Protein AF-A0A2E9CXQ6-F1 (afdb_monomer_lite)

Radius of gyration: 12.69 Å; chains: 1; bounding box: 27×24×36 Å

pLDDT: mean 77.3, std 7.41, range [53.84, 86.75]

Structure (mmCIF, N/CA/C/O backbone):
data_AF-A0A2E9CXQ6-F1
#
_entry.id   AF-A0A2E9CXQ6-F1
#
loop_
_atom_site.group_PDB
_atom_site.id
_atom_site.type_symbol
_atom_site.label_atom_id
_atom_site.label_alt_id
_atom_site.label_comp_id
_atom_site.label_asym_id
_atom_site.label_entity_id
_atom_site.label_seq_id
_atom_site.pdbx_PDB_ins_code
_atom_site.Cartn_x
_atom_site.Cartn_y
_atom_site.Cartn_z
_atom_site.occupancy
_atom_site.B_iso_or_equiv
_atom_site.auth_seq_id
_atom_site.auth_comp_id
_atom_site.auth_asym_id
_atom_site.auth_atom_id
_atom_site.pdbx_PDB_model_num
ATOM 1 N N . MET A 1 1 ? 13.857 -1.131 -3.290 1.00 72.06 1 MET A N 1
ATOM 2 C CA . MET A 1 1 ? 12.550 -1.569 -3.805 1.00 72.06 1 MET A CA 1
ATOM 3 C C . MET A 1 1 ? 11.933 -2.692 -2.974 1.00 72.06 1 MET A C 1
ATOM 5 O O . MET A 1 1 ? 10.997 -2.389 -2.255 1.00 72.06 1 MET A O 1
ATOM 9 N N . GLU A 1 2 ? 12.439 -3.937 -2.954 1.00 72.19 2 GLU A N 1
ATOM 10 C CA . GLU A 1 2 ? 11.791 -5.001 -2.144 1.00 72.19 2 GLU A CA 1
ATOM 11 C C . GLU A 1 2 ? 11.740 -4.669 -0.637 1.00 72.19 2 GLU A C 1
ATOM 13 O O . GLU A 1 2 ? 10.703 -4.831 0.001 1.00 72.19 2 GLU A O 1
ATOM 18 N N . ASN A 1 3 ? 12.813 -4.098 -0.078 1.00 79.75 3 ASN A N 1
ATOM 19 C CA . ASN A 1 3 ? 12.816 -3.614 1.310 1.00 79.75 3 ASN A CA 1
ATOM 20 C C . ASN A 1 3 ? 11.815 -2.476 1.564 1.00 79.75 3 ASN A C 1
ATOM 22 O O . ASN A 1 3 ? 11.241 -2.407 2.650 1.00 79.75 3 ASN A O 1
ATOM 26 N N . ASP A 1 4 ? 11.588 -1.599 0.583 1.00 80.00 4 ASP A N 1
ATOM 27 C CA . ASP A 1 4 ? 10.622 -0.501 0.699 1.00 80.00 4 ASP A CA 1
ATOM 28 C C . ASP A 1 4 ? 9.187 -1.059 0.713 1.00 80.00 4 ASP A C 1
ATOM 30 O O . ASP A 1 4 ? 8.386 -0.671 1.561 1.00 80.00 4 ASP A O 1
ATOM 34 N N . PHE A 1 5 ? 8.897 -2.061 -0.127 1.00 82.00 5 PHE A N 1
ATOM 35 C CA . PHE A 1 5 ? 7.622 -2.787 -0.110 1.00 82.00 5 PHE A CA 1
ATOM 36 C C . PHE A 1 5 ? 7.399 -3.579 1.182 1.00 82.00 5 PHE A C 1
ATOM 38 O O . PHE A 1 5 ? 6.312 -3.529 1.754 1.00 82.00 5 PHE A O 1
ATOM 45 N N . ASN A 1 6 ? 8.417 -4.270 1.698 1.00 85.12 6 ASN A N 1
ATOM 46 C CA . ASN A 1 6 ? 8.304 -4.954 2.989 1.00 85.12 6 ASN A CA 1
ATOM 47 C C . ASN A 1 6 ? 8.023 -3.950 4.125 1.00 85.12 6 ASN A C 1
ATOM 49 O O . ASN A 1 6 ? 7.208 -4.220 5.007 1.00 85.12 6 ASN A O 1
ATOM 53 N N . SER A 1 7 ? 8.660 -2.776 4.080 1.00 85.94 7 SER A N 1
ATOM 54 C CA . SER A 1 7 ? 8.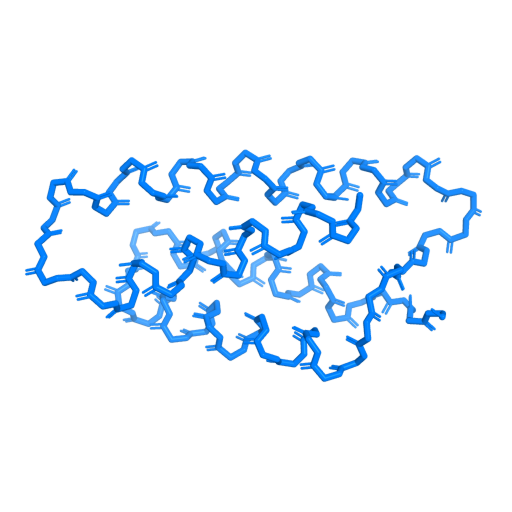457 -1.718 5.076 1.00 85.94 7 SER A CA 1
ATOM 55 C C . SER A 1 7 ? 7.040 -1.153 5.008 1.00 85.94 7 SER A C 1
ATOM 57 O O . SER A 1 7 ? 6.382 -1.039 6.039 1.00 85.94 7 SER A O 1
ATOM 59 N N . ILE A 1 8 ? 6.533 -0.871 3.803 1.00 84.81 8 ILE A N 1
ATOM 60 C CA . ILE A 1 8 ? 5.177 -0.342 3.641 1.00 84.81 8 ILE A CA 1
ATOM 61 C C . ILE A 1 8 ? 4.120 -1.383 4.032 1.00 84.81 8 ILE A C 1
ATOM 63 O O . ILE A 1 8 ? 3.177 -1.048 4.736 1.00 84.81 8 ILE A O 1
ATOM 67 N N . THR A 1 9 ? 4.335 -2.665 3.711 1.00 85.62 9 THR A N 1
ATOM 68 C CA . THR A 1 9 ? 3.467 -3.777 4.147 1.00 85.62 9 THR A CA 1
ATOM 69 C C . THR A 1 9 ? 3.378 -3.844 5.669 1.00 85.62 9 THR A C 1
ATOM 71 O O . THR A 1 9 ? 2.292 -3.983 6.228 1.00 85.62 9 THR A O 1
ATOM 74 N N . LYS A 1 10 ? 4.523 -3.729 6.354 1.00 86.25 10 LYS A N 1
ATOM 75 C CA . LYS A 1 10 ? 4.579 -3.748 7.818 1.00 86.25 10 LYS A CA 1
ATOM 76 C C . LYS A 1 10 ? 3.810 -2.573 8.422 1.00 86.25 10 LYS A C 1
ATOM 78 O O . LYS A 1 10 ? 2.998 -2.792 9.312 1.00 86.25 10 LYS A O 1
ATOM 83 N N . LEU A 1 11 ? 4.012 -1.362 7.904 1.00 83.94 11 LEU A N 1
ATOM 84 C CA . LEU A 1 11 ? 3.298 -0.174 8.379 1.00 83.94 11 LEU A CA 1
ATOM 85 C C . LEU A 1 11 ? 1.789 -0.290 8.148 1.00 83.94 11 LEU A C 1
ATOM 87 O O . LEU A 1 11 ? 1.018 0.009 9.048 1.00 83.94 11 LEU A O 1
ATOM 91 N N . LEU A 1 12 ? 1.355 -0.787 6.986 1.00 83.00 12 LEU A N 1
ATOM 92 C CA . LEU A 1 12 ? -0.067 -1.010 6.711 1.00 83.00 12 LEU A CA 1
ATOM 93 C C . LEU A 1 12 ? -0.678 -2.027 7.701 1.00 83.00 12 LEU A C 1
ATOM 95 O O . LEU A 1 12 ? -1.788 -1.828 8.189 1.00 83.00 12 LEU A O 1
ATOM 99 N N . LYS A 1 13 ? 0.046 -3.093 8.066 1.00 84.00 13 LYS A N 1
ATOM 100 C CA . LYS A 1 13 ? -0.401 -4.024 9.122 1.00 84.00 13 LYS A CA 1
ATOM 101 C C . LYS A 1 13 ? -0.510 -3.337 10.483 1.00 84.00 13 LYS A C 1
ATOM 103 O O . LYS A 1 13 ? -1.521 -3.492 11.157 1.00 84.00 13 LYS A O 1
ATOM 108 N N . GLU A 1 14 ? 0.477 -2.519 10.845 1.00 83.06 14 GLU A N 1
ATOM 109 C CA . GLU A 1 14 ? 0.443 -1.739 12.087 1.00 83.06 14 GLU A CA 1
ATOM 110 C C . GLU A 1 14 ? -0.751 -0.770 12.129 1.00 83.06 14 GLU A C 1
ATOM 112 O O . GLU A 1 14 ? -1.397 -0.669 13.166 1.00 83.06 14 GLU A O 1
ATOM 117 N N . VAL A 1 15 ? -1.110 -0.118 11.013 1.00 78.31 15 VAL A N 1
ATOM 118 C CA . VAL A 1 15 ? -2.341 0.696 10.899 1.00 78.31 15 VAL A CA 1
ATOM 119 C C . VAL A 1 15 ? -3.592 -0.151 11.121 1.00 78.31 15 VAL A C 1
ATOM 121 O O . VAL A 1 15 ? -4.513 0.271 11.815 1.00 78.31 15 VAL A O 1
ATOM 124 N N . LEU A 1 16 ? -3.651 -1.340 10.520 1.00 76.75 16 LEU A N 1
ATOM 125 C CA . LEU A 1 16 ? -4.819 -2.217 10.608 1.00 76.75 16 LEU A CA 1
ATOM 126 C C . LEU A 1 16 ? -5.081 -2.739 12.019 1.00 76.75 16 LEU A C 1
ATOM 128 O O . LEU A 1 16 ? -6.253 -2.849 12.400 1.00 76.75 16 LEU A O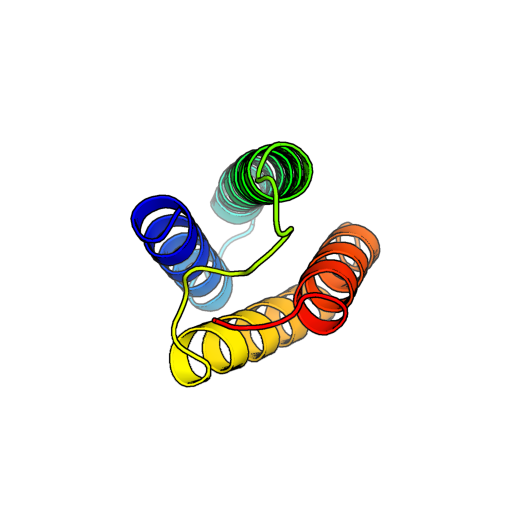 1
ATOM 132 N N . ASP A 1 17 ? -4.004 -3.030 12.746 1.00 78.31 17 ASP A N 1
ATOM 133 C CA . ASP A 1 17 ? -4.019 -3.567 14.105 1.00 78.31 17 ASP A CA 1
ATOM 134 C C . ASP A 1 17 ? -4.068 -2.462 15.177 1.00 78.31 17 ASP A C 1
ATOM 136 O O . ASP A 1 17 ? -4.435 -2.722 16.327 1.00 78.31 17 ASP A O 1
ATOM 140 N N . ALA A 1 18 ? -3.730 -1.215 14.827 1.00 70.56 18 ALA A N 1
ATOM 141 C CA . ALA A 1 18 ? -3.778 -0.085 15.746 1.00 70.56 18 ALA A CA 1
ATOM 142 C C . ALA A 1 18 ? -5.226 0.270 16.123 1.00 70.56 18 ALA A C 1
ATOM 144 O O . ALA A 1 18 ? -6.030 0.719 15.309 1.00 70.56 18 ALA A O 1
ATOM 145 N N . SER A 1 19 ? -5.542 0.135 17.411 1.00 60.78 19 SER A N 1
ATOM 146 C CA . SER A 1 19 ? -6.837 0.490 18.003 1.00 60.78 19 SER A CA 1
ATOM 147 C C . SER A 1 19 ? -6.937 1.953 18.469 1.00 60.78 19 SER A C 1
ATOM 149 O O . SER A 1 19 ? -7.913 2.318 19.122 1.00 60.78 19 SER A O 1
ATOM 151 N N . GLY A 1 20 ? -5.948 2.805 18.157 1.00 57.28 20 GLY A N 1
ATOM 152 C CA . GLY A 1 20 ? -5.857 4.179 18.666 1.00 57.28 20 GLY A CA 1
ATOM 153 C C . GLY A 1 20 ? -5.383 5.208 17.634 1.00 57.28 20 GLY A C 1
ATOM 154 O O . GLY A 1 20 ? -4.487 4.950 16.834 1.00 57.28 20 GLY A O 1
ATOM 155 N N . THR A 1 21 ? -5.966 6.408 17.699 1.00 56.19 21 THR A N 1
ATOM 156 C CA . THR A 1 21 ? -5.825 7.517 16.735 1.00 56.19 21 THR A CA 1
ATOM 157 C C . THR A 1 21 ? -4.446 8.183 16.705 1.00 56.19 21 THR A C 1
ATOM 159 O O . THR A 1 21 ? -4.011 8.637 15.651 1.00 56.19 21 THR A O 1
ATOM 162 N N . THR A 1 22 ? -3.712 8.225 17.819 1.00 53.84 22 THR A N 1
ATOM 163 C CA . THR A 1 22 ? -2.455 8.999 17.903 1.00 53.84 22 THR A CA 1
ATOM 164 C C . THR A 1 22 ? -1.289 8.368 17.131 1.00 53.84 22 THR A C 1
ATOM 166 O O . THR A 1 22 ? -0.435 9.088 16.619 1.00 53.84 22 THR A O 1
ATOM 169 N N . ASN A 1 23 ? -1.255 7.036 17.001 1.00 64.56 23 ASN A N 1
ATOM 170 C CA . ASN A 1 23 ? -0.230 6.347 16.205 1.00 64.56 23 ASN A CA 1
ATOM 171 C C . ASN A 1 23 ? -0.566 6.311 14.709 1.00 64.56 23 ASN A C 1
ATOM 173 O O . ASN A 1 23 ? 0.352 6.266 13.891 1.00 64.56 23 ASN A O 1
ATOM 177 N N . LEU A 1 24 ? -1.849 6.386 14.347 1.00 70.06 24 LEU A N 1
ATOM 178 C CA . LEU A 1 24 ? -2.312 6.273 12.962 1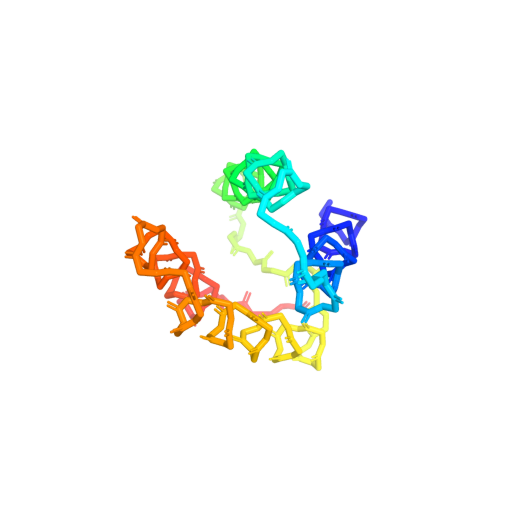.00 70.06 24 LEU A CA 1
ATOM 179 C C . LEU A 1 24 ? -1.751 7.392 12.076 1.00 70.06 24 LEU A C 1
ATOM 181 O O . LEU A 1 24 ? -1.087 7.098 11.087 1.00 70.06 24 LEU A O 1
ATOM 185 N N . ASN A 1 25 ? -1.854 8.655 12.501 1.00 73.38 25 ASN A N 1
ATOM 186 C CA . ASN A 1 25 ? -1.352 9.791 11.714 1.00 73.38 25 ASN A CA 1
ATOM 187 C C . ASN A 1 25 ? 0.159 9.720 11.422 1.00 73.38 25 ASN A C 1
ATOM 189 O O . ASN A 1 25 ? 0.618 10.169 10.371 1.00 73.38 25 ASN A O 1
ATOM 193 N N . ASN A 1 26 ? 0.964 9.189 12.350 1.00 74.94 26 ASN A N 1
ATOM 194 C CA . ASN A 1 26 ? 2.409 9.066 12.141 1.00 74.94 26 ASN A CA 1
ATOM 195 C C . ASN A 1 26 ? 2.750 7.901 11.201 1.00 74.94 26 ASN A C 1
ATOM 197 O O . ASN A 1 26 ? 3.634 8.024 10.353 1.00 74.94 26 ASN A O 1
ATOM 201 N N . ILE A 1 27 ? 2.042 6.779 11.336 1.00 72.50 27 ILE A N 1
ATOM 202 C CA . ILE A 1 27 ? 2.217 5.623 10.453 1.00 72.50 27 ILE A CA 1
ATOM 203 C C . ILE A 1 27 ? 1.750 5.974 9.030 1.00 72.50 27 ILE A C 1
ATOM 205 O O . ILE A 1 27 ? 2.429 5.646 8.061 1.00 72.50 27 ILE A O 1
ATOM 209 N N . GLU A 1 28 ? 0.671 6.741 8.886 1.00 75.31 28 GLU A N 1
ATOM 210 C CA . GLU A 1 28 ? 0.163 7.221 7.596 1.00 75.31 28 GLU A CA 1
ATOM 211 C C . GLU A 1 28 ? 1.150 8.127 6.866 1.00 75.31 28 GLU A C 1
ATOM 213 O O . GLU A 1 28 ? 1.408 7.919 5.682 1.00 75.31 28 GLU A O 1
ATOM 218 N N . LYS A 1 29 ? 1.787 9.069 7.570 1.00 80.75 29 LYS A N 1
ATOM 219 C CA . LYS A 1 29 ? 2.862 9.885 6.982 1.00 80.75 29 LYS A CA 1
ATOM 220 C C . LYS A 1 29 ? 4.028 9.029 6.494 1.00 80.75 29 LYS A C 1
ATOM 222 O O . LYS A 1 29 ? 4.577 9.288 5.426 1.00 80.75 29 LYS A O 1
ATOM 227 N N . GLN A 1 30 ? 4.404 7.996 7.248 1.00 78.94 30 GLN A N 1
ATOM 228 C CA . GLN A 1 30 ? 5.456 7.071 6.819 1.00 78.94 30 GLN A CA 1
ATOM 229 C C . GLN A 1 30 ? 5.038 6.272 5.579 1.00 78.94 30 GLN A C 1
ATOM 231 O O . GLN A 1 30 ? 5.853 6.092 4.673 1.00 78.94 30 GLN A O 1
ATOM 236 N N . ILE A 1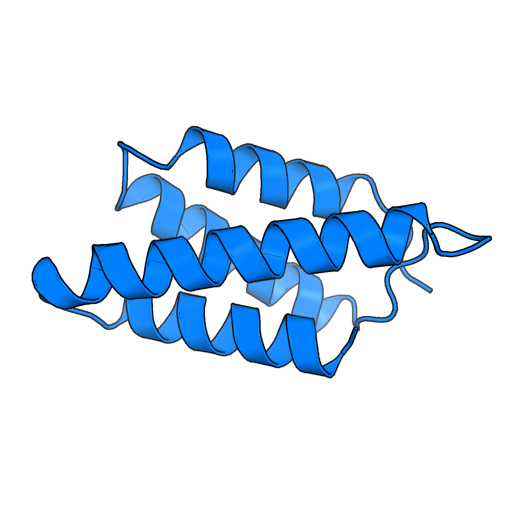 31 ? 3.770 5.857 5.492 1.00 80.38 31 ILE A N 1
ATOM 237 C CA . ILE A 1 31 ? 3.223 5.201 4.301 1.00 80.38 31 ILE A CA 1
ATOM 238 C C . ILE A 1 31 ? 3.228 6.155 3.099 1.00 80.38 31 ILE A C 1
ATOM 240 O O . ILE A 1 31 ? 3.644 5.747 2.016 1.00 80.38 31 ILE A O 1
ATOM 244 N N . GLN A 1 32 ? 2.850 7.424 3.272 1.00 81.44 32 GLN A N 1
ATOM 245 C CA . GLN A 1 32 ? 2.904 8.436 2.209 1.00 81.44 32 GLN A CA 1
ATOM 246 C C . GLN A 1 32 ? 4.324 8.629 1.669 1.00 81.44 32 GLN A C 1
ATOM 248 O O . GLN A 1 32 ? 4.543 8.566 0.458 1.00 81.44 32 GLN A O 1
ATOM 253 N N . ILE A 1 33 ? 5.306 8.780 2.562 1.00 82.81 33 ILE A N 1
ATOM 254 C CA . ILE A 1 33 ? 6.719 8.938 2.192 1.00 82.81 33 ILE A CA 1
ATOM 255 C C . ILE A 1 33 ? 7.231 7.705 1.440 1.00 82.81 33 ILE A C 1
ATOM 257 O O . ILE A 1 33 ? 7.884 7.837 0.403 1.00 82.81 33 ILE A O 1
ATOM 261 N N . LEU A 1 34 ? 6.941 6.501 1.941 1.00 77.69 34 LEU A N 1
ATOM 262 C CA . LEU A 1 34 ? 7.383 5.264 1.298 1.00 77.69 34 LEU A CA 1
ATOM 263 C C . LEU A 1 34 ? 6.695 5.037 -0.048 1.00 77.69 34 LEU A C 1
ATOM 265 O O . LEU A 1 34 ? 7.364 4.614 -0.987 1.00 77.69 34 LEU A O 1
ATOM 269 N N . SER A 1 35 ? 5.410 5.371 -0.173 1.00 78.94 35 SER A N 1
ATOM 270 C CA . SER A 1 35 ? 4.679 5.292 -1.443 1.00 78.94 35 SER A CA 1
ATOM 271 C C . SER A 1 35 ? 5.293 6.227 -2.479 1.00 78.94 35 SER A C 1
ATOM 273 O O . SER A 1 35 ? 5.628 5.785 -3.572 1.00 78.94 35 SER A O 1
ATOM 275 N N . ALA A 1 36 ? 5.539 7.490 -2.114 1.00 82.31 36 ALA A N 1
ATOM 276 C CA . ALA A 1 36 ? 6.178 8.463 -2.997 1.00 82.31 36 ALA A CA 1
ATOM 277 C C . ALA A 1 36 ? 7.586 8.015 -3.420 1.00 82.31 36 ALA A C 1
ATOM 279 O O . ALA A 1 36 ? 7.957 8.127 -4.588 1.00 82.31 36 ALA A O 1
ATOM 280 N N . LYS A 1 37 ? 8.360 7.444 -2.489 1.00 82.69 37 LYS A N 1
ATOM 281 C CA . LYS A 1 37 ? 9.682 6.879 -2.777 1.00 82.69 37 LYS A CA 1
ATOM 282 C C . LYS A 1 37 ? 9.602 5.700 -3.751 1.00 82.69 37 LYS A C 1
ATOM 284 O O . LYS A 1 37 ? 10.429 5.615 -4.653 1.00 82.69 37 LYS A O 1
ATOM 289 N N . ILE A 1 38 ? 8.636 4.797 -3.573 1.00 78.88 38 ILE A N 1
ATOM 290 C CA . ILE A 1 38 ? 8.402 3.663 -4.478 1.00 78.88 38 ILE A CA 1
ATOM 291 C C . ILE A 1 38 ? 8.025 4.174 -5.871 1.00 78.88 38 ILE A C 1
ATOM 293 O O . ILE A 1 38 ? 8.605 3.711 -6.851 1.00 78.88 38 ILE A O 1
ATOM 297 N N . THR A 1 39 ? 7.122 5.154 -5.955 1.00 79.06 39 THR A N 1
ATOM 298 C CA . THR A 1 39 ? 6.722 5.802 -7.211 1.00 79.06 39 THR A CA 1
ATOM 299 C C . THR A 1 39 ? 7.927 6.384 -7.944 1.00 79.06 39 THR A C 1
ATOM 301 O O . THR A 1 39 ? 8.188 5.993 -9.079 1.00 79.06 39 THR A O 1
ATOM 304 N N . ALA A 1 40 ? 8.728 7.210 -7.265 1.00 80.88 40 ALA A N 1
ATOM 305 C CA . ALA A 1 40 ? 9.927 7.812 -7.846 1.00 80.88 40 ALA A CA 1
ATOM 306 C C . ALA A 1 40 ? 10.944 6.758 -8.318 1.00 80.88 40 ALA A C 1
ATOM 308 O O . ALA A 1 40 ? 11.434 6.822 -9.439 1.00 80.88 40 ALA A O 1
ATOM 309 N N . GLN A 1 41 ? 11.210 5.727 -7.506 1.00 75.88 41 GLN A N 1
ATOM 310 C CA . GLN A 1 41 ? 12.122 4.642 -7.890 1.00 75.88 41 GLN A CA 1
ATOM 311 C C . GLN A 1 41 ? 11.647 3.852 -9.117 1.00 75.88 41 GLN A C 1
ATOM 313 O O . GLN A 1 41 ? 12.470 3.272 -9.828 1.00 75.88 41 GLN A O 1
ATOM 318 N N . LEU A 1 42 ? 10.334 3.754 -9.330 1.00 74.31 42 LEU A N 1
ATOM 319 C CA . LEU A 1 42 ? 9.758 3.054 -10.475 1.00 74.31 42 LEU A CA 1
ATOM 320 C C . LEU A 1 42 ? 9.786 3.910 -11.735 1.00 74.31 42 LEU A C 1
ATOM 322 O O . LEU A 1 42 ? 10.091 3.366 -12.797 1.00 74.31 42 LEU A O 1
ATOM 326 N N . ASP A 1 43 ? 9.514 5.209 -11.612 1.00 76.69 43 ASP A N 1
ATOM 327 C CA . ASP A 1 43 ? 9.627 6.177 -12.707 1.00 76.69 43 ASP A CA 1
ATOM 328 C C . ASP A 1 43 ? 11.075 6.327 -13.191 1.00 76.69 43 ASP A C 1
ATOM 330 O O . ASP A 1 43 ? 11.309 6.394 -14.395 1.00 76.69 43 ASP A O 1
ATOM 334 N N . ASP A 1 44 ? 12.046 6.251 -12.277 1.00 72.25 44 ASP A N 1
ATOM 335 C CA . ASP A 1 44 ? 13.479 6.260 -12.600 1.00 72.25 44 ASP A CA 1
ATOM 336 C C . ASP A 1 44 ? 13.987 4.921 -13.169 1.00 72.25 44 ASP A C 1
ATOM 338 O O . ASP A 1 44 ? 15.107 4.834 -13.682 1.00 72.25 44 ASP A O 1
ATOM 342 N N . SER A 1 45 ? 13.205 3.839 -13.074 1.00 70.81 45 SER A N 1
ATOM 343 C CA . SER A 1 45 ? 13.619 2.545 -13.616 1.00 70.81 45 SER A CA 1
ATOM 344 C C . SER A 1 45 ? 13.342 2.478 -15.120 1.00 70.81 45 SER A C 1
ATOM 346 O O . SER A 1 45 ? 12.204 2.622 -15.555 1.00 70.81 45 SER A O 1
ATOM 348 N N . GLU A 1 46 ? 14.368 2.153 -15.912 1.00 64.38 46 GLU A N 1
ATOM 349 C CA . GLU A 1 46 ? 14.333 2.066 -17.389 1.00 64.38 46 GLU A CA 1
ATOM 350 C C . GLU A 1 46 ? 13.166 1.249 -17.976 1.00 64.38 46 GLU A C 1
ATOM 352 O O . GLU A 1 46 ? 12.820 1.403 -19.142 1.00 64.38 46 GLU A O 1
ATOM 357 N N . ASN A 1 47 ? 12.558 0.362 -17.180 1.00 66.56 47 ASN A N 1
ATOM 358 C CA . ASN A 1 47 ? 11.456 -0.492 -17.615 1.00 66.56 47 ASN A CA 1
ATOM 359 C C . ASN A 1 47 ? 10.154 -0.290 -16.821 1.00 66.56 47 ASN A C 1
ATOM 361 O O . ASN A 1 47 ? 9.189 -1.002 -17.085 1.00 66.56 47 ASN A O 1
ATOM 365 N N . GLY A 1 48 ? 10.125 0.597 -15.818 1.00 64.50 48 GLY A N 1
ATOM 366 C CA . GLY A 1 48 ? 8.950 0.836 -14.968 1.00 64.50 48 GLY A CA 1
ATOM 367 C C . GLY A 1 48 ? 8.418 -0.398 -14.229 1.00 64.50 48 GLY A C 1
ATOM 368 O O . GLY A 1 48 ? 7.264 -0.396 -13.799 1.00 64.50 48 GLY A O 1
ATOM 369 N N . ASN A 1 49 ? 9.214 -1.467 -14.136 1.00 70.75 49 ASN A N 1
ATOM 370 C CA . ASN A 1 49 ? 8.745 -2.773 -13.687 1.00 70.75 49 ASN A CA 1
ATOM 371 C C . ASN A 1 49 ? 8.852 -2.915 -12.172 1.00 70.75 49 ASN A C 1
ATOM 373 O O . ASN A 1 49 ? 9.900 -2.653 -11.574 1.00 70.75 49 ASN A O 1
ATOM 377 N N . LEU A 1 50 ? 7.786 -3.437 -11.576 1.00 71.81 50 LEU A N 1
ATOM 378 C CA . LEU A 1 50 ? 7.750 -3.787 -10.168 1.00 71.81 50 LEU A CA 1
ATOM 379 C C . LEU A 1 50 ? 8.607 -5.031 -9.912 1.00 71.81 50 LEU A C 1
ATOM 381 O O . LEU A 1 50 ? 8.276 -6.123 -10.367 1.00 71.81 50 LEU A O 1
ATOM 385 N N . LYS A 1 51 ? 9.690 -4.869 -9.142 1.00 74.75 51 LYS A N 1
ATOM 386 C CA . LYS A 1 51 ? 10.480 -5.985 -8.590 1.00 74.75 51 LYS A CA 1
ATOM 387 C C . LYS A 1 51 ? 9.875 -6.454 -7.265 1.00 74.75 51 LYS A C 1
ATOM 389 O O . LYS A 1 51 ? 10.463 -6.258 -6.200 1.00 74.75 51 LYS A O 1
ATOM 394 N N . ILE A 1 52 ? 8.670 -7.007 -7.335 1.00 75.00 52 ILE A N 1
ATOM 395 C CA . ILE A 1 52 ? 7.941 -7.591 -6.206 1.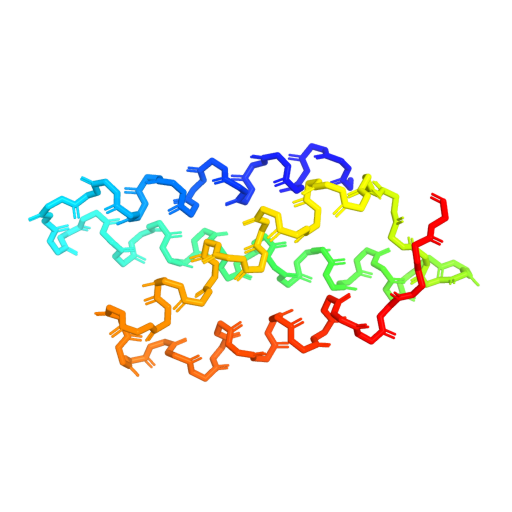00 75.00 52 ILE A CA 1
ATOM 396 C C . ILE A 1 52 ? 7.175 -8.819 -6.707 1.00 75.00 52 ILE A C 1
ATOM 398 O O . ILE A 1 52 ? 6.733 -8.840 -7.855 1.00 75.00 52 ILE A O 1
ATOM 402 N N . SER A 1 53 ? 7.006 -9.845 -5.871 1.00 80.19 53 SER A N 1
ATOM 403 C CA . SER A 1 53 ? 6.151 -10.973 -6.240 1.00 80.19 53 SER A CA 1
ATOM 404 C C . SER A 1 53 ? 4.691 -10.532 -6.356 1.00 80.19 53 SER A C 1
ATOM 406 O O . SER A 1 53 ? 4.227 -9.648 -5.633 1.00 80.19 53 SER A O 1
ATOM 408 N N . GLN A 1 54 ? 3.948 -11.187 -7.246 1.00 79.19 54 GLN A N 1
ATOM 409 C CA . GLN A 1 54 ? 2.526 -10.908 -7.436 1.00 79.19 54 GLN A CA 1
ATOM 410 C C . GLN A 1 54 ? 1.703 -11.172 -6.166 1.00 79.19 54 GLN A C 1
ATOM 412 O O . GLN A 1 54 ? 0.778 -10.424 -5.876 1.00 79.19 54 GLN A O 1
ATOM 417 N N . GLU A 1 55 ? 2.087 -12.169 -5.367 1.00 83.12 55 GLU A N 1
ATOM 418 C CA . GLU A 1 55 ? 1.479 -12.444 -4.059 1.00 83.12 55 GLU A CA 1
ATOM 419 C C . GLU A 1 55 ? 1.637 -11.267 -3.086 1.00 83.12 55 GLU A C 1
ATOM 421 O O . GLU A 1 55 ? 0.656 -10.805 -2.508 1.00 83.12 55 GLU A O 1
ATOM 426 N N . LYS A 1 56 ? 2.855 -10.724 -2.951 1.00 80.50 56 LYS A N 1
ATOM 427 C CA . LYS A 1 56 ? 3.117 -9.563 -2.085 1.00 80.50 56 LYS A CA 1
ATOM 428 C C . LYS A 1 56 ? 2.406 -8.307 -2.586 1.00 80.50 56 LYS A C 1
ATOM 430 O O . LYS A 1 56 ? 1.960 -7.491 -1.786 1.00 80.50 56 LYS A O 1
ATOM 435 N N . LEU A 1 57 ? 2.310 -8.137 -3.905 1.00 81.62 57 LEU A N 1
ATOM 436 C CA . LEU A 1 57 ? 1.558 -7.037 -4.502 1.00 81.62 57 LEU A CA 1
ATOM 437 C C . LEU A 1 57 ? 0.071 -7.125 -4.139 1.00 81.62 57 LEU A C 1
ATOM 439 O O . LEU A 1 57 ? -0.525 -6.120 -3.763 1.00 81.62 57 LEU A O 1
ATOM 443 N N . GLU A 1 58 ? -0.511 -8.319 -4.237 1.00 82.81 58 GLU A N 1
ATOM 444 C CA . GLU A 1 58 ? -1.915 -8.553 -3.905 1.00 82.81 58 GLU A CA 1
ATOM 445 C C . GLU A 1 58 ? -2.183 -8.331 -2.412 1.00 82.81 58 GLU A C 1
ATOM 447 O O . GLU A 1 58 ? -3.135 -7.639 -2.048 1.00 82.81 58 GLU A O 1
ATOM 452 N N . GLU A 1 59 ? -1.290 -8.818 -1.543 1.00 86.31 59 GLU A N 1
ATOM 453 C CA . GLU A 1 59 ? -1.328 -8.520 -0.109 1.00 86.31 59 GLU A CA 1
ATOM 454 C C . GLU A 1 59 ? -1.343 -7.005 0.137 1.00 86.31 59 GLU A C 1
ATOM 456 O O . GLU A 1 59 ? -2.179 -6.506 0.893 1.00 86.31 59 GLU A O 1
ATOM 461 N N . LEU A 1 60 ? -0.470 -6.256 -0.543 1.00 83.12 60 LEU A N 1
ATOM 462 C CA . LEU A 1 60 ? -0.392 -4.808 -0.396 1.00 83.12 60 LEU A CA 1
ATOM 463 C C . LEU A 1 60 ? -1.702 -4.113 -0.774 1.00 83.12 60 LEU A C 1
ATOM 465 O O . LEU A 1 60 ? -2.175 -3.255 -0.030 1.00 83.12 60 LEU A O 1
ATOM 469 N N . LYS A 1 61 ? -2.307 -4.496 -1.903 1.00 82.31 61 LYS A N 1
ATOM 470 C CA . LYS A 1 61 ? -3.580 -3.924 -2.368 1.00 82.31 61 LYS A CA 1
ATOM 471 C C . LYS A 1 61 ? -4.703 -4.162 -1.367 1.00 82.31 61 LYS A C 1
ATOM 473 O O . LYS A 1 61 ? -5.440 -3.230 -1.053 1.00 82.31 61 LYS A O 1
ATOM 478 N N . ILE A 1 62 ? -4.799 -5.381 -0.834 1.00 85.94 62 ILE A N 1
ATOM 479 C CA . ILE A 1 62 ? -5.804 -5.741 0.173 1.00 85.94 62 ILE A CA 1
ATOM 480 C C . ILE A 1 62 ? -5.621 -4.897 1.439 1.00 85.94 62 ILE A C 1
ATOM 482 O O . ILE A 1 62 ? -6.602 -4.426 2.017 1.00 85.94 62 ILE A O 1
ATOM 486 N N . LEU A 1 63 ? -4.378 -4.699 1.887 1.00 83.88 63 LEU A N 1
ATOM 487 C CA . LEU A 1 63 ? -4.091 -3.875 3.062 1.00 83.88 63 LEU A CA 1
ATOM 488 C C . LEU A 1 63 ? -4.471 -2.406 2.824 1.00 83.88 63 LEU A C 1
ATOM 490 O O . LEU A 1 63 ? -5.136 -1.808 3.668 1.00 83.88 63 LEU A O 1
ATOM 494 N N . ILE A 1 64 ? -4.101 -1.850 1.667 1.00 82.62 64 ILE A N 1
ATOM 495 C CA . ILE A 1 64 ? -4.425 -0.473 1.268 1.00 82.62 64 ILE A CA 1
ATOM 496 C C . ILE A 1 64 ? -5.941 -0.253 1.238 1.00 82.62 64 ILE A C 1
ATOM 498 O O . ILE A 1 64 ? -6.430 0.729 1.791 1.00 82.62 64 ILE A O 1
ATOM 502 N N . GLU A 1 65 ? -6.696 -1.178 0.648 1.00 81.56 65 GLU A N 1
ATOM 503 C CA . GLU A 1 65 ? -8.153 -1.079 0.537 1.00 81.56 65 GLU A CA 1
ATOM 504 C C . GLU A 1 65 ? -8.832 -1.074 1.910 1.00 81.56 65 GLU A C 1
ATOM 506 O O . GLU A 1 65 ? -9.606 -0.162 2.214 1.00 81.56 65 GLU A O 1
ATOM 511 N N . LYS A 1 66 ? -8.444 -2.009 2.790 1.00 81.31 66 LYS A N 1
ATOM 512 C CA . LYS A 1 66 ? -8.956 -2.077 4.167 1.00 81.31 66 LYS A CA 1
ATOM 513 C C . LYS A 1 66 ? -8.646 -0.820 4.982 1.00 81.31 66 LYS A C 1
ATOM 515 O O . LYS A 1 66 ? -9.432 -0.457 5.854 1.00 81.31 66 LYS A O 1
ATOM 520 N N . ILE A 1 67 ? -7.502 -0.181 4.744 1.00 77.69 67 ILE A N 1
ATOM 521 C CA . ILE A 1 67 ? -7.128 1.065 5.425 1.00 77.69 67 ILE A CA 1
ATOM 522 C C . ILE A 1 67 ? -7.905 2.244 4.854 1.00 77.69 67 ILE A C 1
ATOM 524 O O . ILE A 1 67 ? -8.417 3.041 5.632 1.00 77.69 67 ILE A O 1
ATOM 528 N N . SER A 1 68 ? -8.063 2.324 3.530 1.00 74.75 68 SER A N 1
ATOM 529 C CA . SER A 1 68 ? -8.833 3.391 2.879 1.00 74.75 68 SER A CA 1
ATOM 530 C C . SER A 1 68 ? -10.284 3.430 3.375 1.00 74.75 68 SER A C 1
ATOM 532 O O . SER A 1 68 ? -10.857 4.501 3.555 1.00 74.75 68 SER A O 1
ATOM 534 N N . ASP A 1 69 ? -10.873 2.266 3.659 1.00 73.62 69 ASP A N 1
ATOM 535 C CA . ASP A 1 69 ? -12.239 2.181 4.180 1.00 73.62 69 ASP A CA 1
ATOM 536 C C . ASP A 1 69 ? -12.347 2.589 5.652 1.00 73.62 69 ASP A C 1
ATOM 538 O O . ASP A 1 69 ? -13.389 3.088 6.077 1.00 73.62 69 ASP A O 1
ATOM 542 N N . LYS A 1 70 ? -11.269 2.420 6.427 1.00 73.38 70 LYS A N 1
ATOM 543 C CA . LYS A 1 70 ? -11.189 2.858 7.827 1.00 73.38 70 LYS A CA 1
ATOM 544 C C . LYS A 1 70 ? -10.781 4.326 7.974 1.00 73.38 70 LY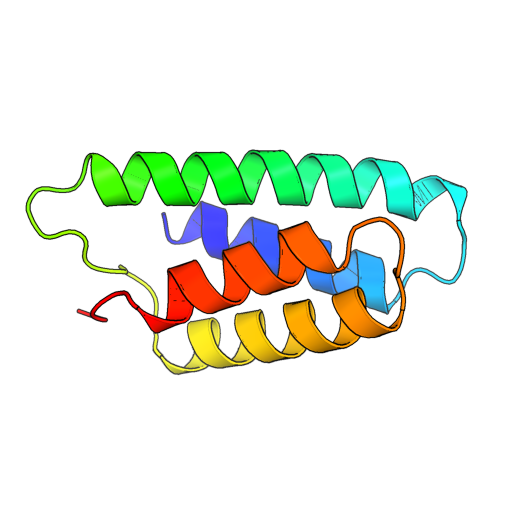S A C 1
ATOM 546 O O . LYS A 1 70 ? -11.138 4.945 8.972 1.00 73.38 70 LYS A O 1
ATOM 551 N N . ASN A 1 71 ? -10.044 4.875 7.010 1.00 70.88 71 ASN A N 1
ATOM 552 C CA . ASN A 1 71 ? -9.525 6.236 7.037 1.00 70.88 71 ASN A CA 1
ATOM 553 C C . ASN A 1 71 ? -10.035 7.047 5.838 1.00 70.88 71 ASN A C 1
ATOM 555 O O . ASN A 1 71 ? -9.407 7.094 4.780 1.00 70.88 71 ASN A O 1
ATOM 559 N N . GLN A 1 72 ? -11.168 7.726 6.040 1.00 70.38 72 GLN A N 1
ATOM 560 C CA . GLN A 1 72 ? -11.779 8.560 5.005 1.00 70.38 72 GLN A CA 1
ATOM 561 C C . GLN A 1 72 ? -10.956 9.798 4.630 1.00 70.38 72 GLN A C 1
ATOM 563 O O . GLN A 1 72 ? -11.050 10.230 3.486 1.00 70.38 72 GLN A O 1
ATOM 568 N N . GLU A 1 73 ? -10.152 10.351 5.544 1.00 74.06 73 GLU A N 1
ATOM 569 C CA . GLU A 1 73 ? -9.369 11.571 5.294 1.00 74.06 73 GLU A CA 1
ATOM 570 C C . GLU A 1 73 ? -8.273 11.325 4.249 1.00 74.06 73 GLU A C 1
ATOM 572 O O . GLU A 1 73 ? -8.063 12.146 3.362 1.00 74.06 73 GLU A O 1
ATOM 577 N N . ASN A 1 74 ? -7.638 10.151 4.300 1.00 71.75 74 ASN A N 1
ATOM 578 C CA . ASN A 1 74 ? -6.554 9.767 3.390 1.00 71.75 74 ASN A CA 1
ATOM 579 C C . ASN A 1 74 ? -6.975 8.740 2.326 1.00 71.75 74 ASN A C 1
ATOM 581 O O . ASN A 1 74 ? -6.126 8.205 1.608 1.00 71.75 74 ASN A O 1
ATOM 585 N N . LYS A 1 75 ? -8.278 8.454 2.202 1.00 80.56 75 LYS A N 1
ATOM 586 C CA . LYS A 1 75 ? -8.810 7.429 1.291 1.00 80.56 75 LYS A CA 1
ATOM 587 C C . LYS A 1 75 ? -8.360 7.635 -0.155 1.00 80.56 75 LYS A C 1
ATOM 589 O O . LYS A 1 75 ? -7.972 6.670 -0.808 1.00 80.56 75 LYS A O 1
ATOM 594 N N . GLU A 1 76 ? -8.391 8.875 -0.636 1.00 83.94 76 GLU A N 1
ATOM 595 C CA . GLU A 1 76 ? -7.999 9.227 -2.006 1.00 83.94 76 GLU A CA 1
ATOM 596 C C . GLU A 1 76 ? -6.541 8.851 -2.287 1.00 83.94 76 GLU A C 1
ATOM 598 O O . GLU A 1 76 ? -6.277 8.090 -3.214 1.00 83.94 76 GLU A O 1
ATOM 603 N N . PHE A 1 77 ? -5.617 9.257 -1.412 1.00 82.88 77 PHE A N 1
ATOM 604 C CA . PHE A 1 77 ? -4.200 8.906 -1.515 1.00 82.88 77 PHE A CA 1
ATOM 605 C C . PHE A 1 77 ? -3.977 7.384 -1.583 1.00 82.88 77 PHE A C 1
ATOM 607 O O . PHE A 1 77 ? -3.214 6.884 -2.412 1.00 82.88 77 PHE A O 1
ATOM 614 N N . PHE A 1 78 ? -4.658 6.622 -0.722 1.00 82.56 78 PHE A N 1
ATOM 615 C CA . PHE A 1 78 ? -4.542 5.164 -0.708 1.00 82.56 78 PHE A CA 1
ATOM 616 C C . PHE A 1 78 ? -5.059 4.531 -2.007 1.00 82.56 78 PHE A C 1
ATOM 618 O O . PHE A 1 78 ? -4.422 3.625 -2.547 1.00 82.56 78 PHE A O 1
ATOM 625 N N . LEU A 1 79 ? -6.176 5.025 -2.542 1.00 84.44 79 LEU A N 1
ATOM 626 C CA . LEU A 1 79 ? -6.720 4.557 -3.817 1.00 84.44 79 LEU A CA 1
ATOM 627 C C . LEU A 1 79 ? -5.811 4.912 -4.998 1.00 84.44 79 LEU A C 1
ATOM 629 O O . LEU A 1 79 ? -5.586 4.067 -5.862 1.00 84.44 79 LEU A O 1
ATOM 633 N N . GLU A 1 80 ? -5.240 6.115 -5.021 1.00 86.00 80 GLU A N 1
ATOM 634 C CA . GLU A 1 80 ? -4.257 6.511 -6.034 1.00 86.00 80 GLU A CA 1
ATOM 635 C C . GLU A 1 80 ? -3.029 5.604 -6.007 1.00 86.00 80 GLU A C 1
ATOM 637 O O . GLU A 1 80 ? -2.582 5.134 -7.055 1.00 86.00 80 GLU A O 1
ATOM 642 N N . PHE A 1 81 ? -2.519 5.285 -4.816 1.00 83.75 81 PHE A N 1
ATOM 643 C CA . PHE A 1 81 ? -1.392 4.371 -4.682 1.00 83.75 81 PHE A CA 1
ATOM 644 C C . PHE A 1 81 ? -1.748 2.942 -5.125 1.00 83.75 81 PHE A C 1
ATOM 646 O O . PHE A 1 81 ? -0.964 2.308 -5.832 1.00 83.75 81 PHE A O 1
ATOM 653 N N . LYS A 1 82 ? -2.952 2.446 -4.802 1.00 85.00 82 LYS A N 1
ATOM 654 C CA . LYS A 1 82 ? -3.456 1.156 -5.314 1.00 85.00 82 LYS A CA 1
ATOM 655 C C . LYS A 1 82 ? -3.508 1.150 -6.846 1.00 85.00 82 LYS A C 1
ATOM 657 O O . LYS A 1 82 ? -2.950 0.247 -7.468 1.00 85.00 82 LYS A O 1
ATOM 662 N N . ASN A 1 83 ? -4.091 2.183 -7.452 1.00 86.75 83 ASN A N 1
ATOM 663 C CA . ASN A 1 83 ? -4.186 2.322 -8.908 1.00 86.75 83 ASN A CA 1
ATOM 664 C C . ASN A 1 83 ? -2.802 2.408 -9.563 1.00 86.75 83 ASN A C 1
ATOM 666 O O . ASN A 1 83 ? -2.565 1.812 -10.615 1.00 86.75 83 ASN A O 1
ATOM 670 N N . PHE A 1 84 ? -1.868 3.134 -8.949 1.00 84.62 84 PHE A N 1
ATOM 671 C CA . PHE A 1 84 ? -0.488 3.208 -9.416 1.00 84.62 84 PHE A CA 1
ATOM 672 C C . PHE A 1 84 ? 0.143 1.812 -9.492 1.00 84.62 84 PHE A C 1
ATOM 674 O O . PHE A 1 84 ? 0.750 1.463 -10.502 1.00 84.62 84 PHE A O 1
ATOM 681 N N . LEU A 1 85 ? -0.039 0.997 -8.453 1.00 82.56 85 LEU A N 1
ATOM 682 C CA . LEU A 1 85 ? 0.489 -0.363 -8.389 1.00 82.56 85 LEU A CA 1
ATOM 683 C C . LEU A 1 85 ? -0.171 -1.310 -9.403 1.00 82.56 85 LEU A C 1
ATOM 685 O O . LEU A 1 85 ? 0.502 -2.174 -9.960 1.00 82.56 85 LEU A O 1
ATOM 689 N N . GLU A 1 86 ? -1.469 -1.147 -9.664 1.00 82.50 86 GLU A N 1
ATOM 690 C CA . GLU A 1 86 ? -2.227 -1.954 -10.632 1.00 82.50 86 GLU A CA 1
ATOM 691 C C . GLU A 1 86 ? -1.822 -1.706 -12.086 1.00 82.50 86 GLU A C 1
ATOM 693 O O . GLU A 1 86 ? -1.819 -2.633 -12.894 1.00 82.50 86 GLU A O 1
ATOM 698 N N . ASN A 1 87 ? -1.437 -0.475 -12.415 1.00 83.00 87 ASN A N 1
ATOM 699 C CA . ASN A 1 87 ? -1.078 -0.086 -13.779 1.00 83.00 87 ASN A CA 1
ATOM 700 C C . ASN A 1 87 ? 0.378 -0.417 -14.156 1.00 83.00 87 ASN A C 1
ATOM 702 O O . ASN A 1 87 ? 0.822 -0.106 -15.264 1.00 83.00 87 ASN A O 1
ATOM 706 N N . ARG A 1 88 ? 1.144 -1.047 -13.257 1.00 77.19 88 ARG A N 1
ATOM 707 C CA . ARG A 1 88 ? 2.553 -1.395 -13.480 1.00 77.19 88 ARG A CA 1
ATOM 708 C C . ARG A 1 88 ? 2.707 -2.867 -13.847 1.00 77.19 88 ARG A C 1
ATOM 710 O O . ARG A 1 88 ? 2.051 -3.748 -13.299 1.00 77.19 88 ARG A O 1
ATOM 717 N N . LYS A 1 89 ? 3.631 -3.144 -14.769 1.00 70.00 89 LYS A N 1
ATOM 718 C CA . LYS A 1 89 ? 3.993 -4.515 -15.142 1.00 70.00 89 LYS A CA 1
ATOM 719 C C . LYS A 1 89 ? 4.860 -5.141 -14.044 1.00 70.00 89 LYS A C 1
ATOM 721 O O . LYS A 1 89 ? 5.791 -4.512 -13.537 1.00 70.00 89 LYS A O 1
ATOM 726 N N . ILE A 1 90 ? 4.550 -6.385 -13.694 1.00 65.50 90 ILE A N 1
ATOM 727 C CA . ILE A 1 90 ? 5.338 -7.210 -12.769 1.00 65.50 90 ILE A CA 1
ATOM 728 C C . ILE A 1 90 ? 6.406 -7.940 -13.592 1.00 65.50 90 ILE A C 1
ATOM 730 O O . ILE A 1 90 ? 6.093 -8.430 -14.681 1.00 65.50 90 ILE A O 1
ATOM 734 N N . LYS A 1 91 ? 7.653 -7.991 -13.108 1.00 59.25 91 LYS A N 1
ATOM 735 C CA . LYS A 1 91 ? 8.755 -8.702 -13.777 1.00 59.25 91 LYS A CA 1
ATOM 736 C C . LYS A 1 91 ? 9.410 -9.721 -12.859 1.00 59.25 91 LYS A C 1
ATOM 738 O O . LYS A 1 91 ? 9.654 -9.370 -11.686 1.00 59.25 91 LYS A O 1
#

Foldseek 3Di:
DAVLLVLLLVLLVVLVPDPDDPVNVVSVVSNLVSLVVLVVVLVPDPQSEDADDPVSLVSLLVSLCSNLVVDVVCVVVSVVSNVSSVPHHYD

Secondary structure (DSSP, 8-state):
-HHHHHHHHHHHHHHHH--SHHHHHHHHHHHHHHHHHHHHHHHTSTT--B-S-HHHHHHHHHHHHHHHHH-SSSHHHHHHHHHHHHTSPB-

Sequence (91 aa):
MENDFNSITKLLKEVLDASGTTNLNNIEKQIQILSAKITAQLDDSENGNLKISQEKLEELKILIEKISDKNQENKEFFLEFKNFLENRKIK